Protein AF-A0AAJ1CXL2-F1 (afdb_monomer_lite)

Secondary structure (DSSP, 8-state):
--------EEEEEEEE-SSEEEEEEEETTEEEEEEEEETTT--EEEEETTEEEEEESSHHHHHHHHHHHHHT--GGGB-----S-TT--S------B----

Radius of gyration: 13.34 Å; chains: 1; bounding box: 28×26×40 Å

Sequence (101 aa):
MCLNFAVGIKPSCVFYSDEQRIDCISAAGEIIGYISINKIDDSATAFNSAGRISNEHCPTCALRTLFAWRTNLDVDAVQIASDENPAAVVMSAIISAAVRH

Structure (mmCIF, N/CA/C/O backbone):
data_AF-A0AAJ1CXL2-F1
#
_entry.id   AF-A0AAJ1CXL2-F1
#
loop_
_atom_site.group_PDB
_atom_site.id
_atom_site.type_symbol
_atom_site.label_atom_id
_atom_site.label_alt_id
_atom_site.label_comp_id
_atom_site.label_asym_id
_atom_site.label_entity_id
_atom_site.label_seq_id
_atom_site.pdbx_PDB_ins_code
_atom_site.Cartn_x
_atom_site.Cartn_y
_atom_site.Cartn_z
_atom_site.occupancy
_atom_site.B_iso_or_equiv
_atom_site.auth_seq_id
_atom_site.auth_comp_id
_atom_site.auth_asym_id
_atom_site.auth_atom_id
_atom_site.pdbx_PDB_model_num
ATOM 1 N N . MET A 1 1 ? -14.367 -14.746 20.645 1.00 38.53 1 MET A N 1
ATOM 2 C CA . MET A 1 1 ? -15.271 -14.423 19.519 1.00 38.53 1 MET A CA 1
ATOM 3 C C . MET A 1 1 ? -14.458 -13.585 18.544 1.00 38.53 1 MET A C 1
ATOM 5 O O . MET A 1 1 ? -13.932 -12.575 18.980 1.00 38.53 1 MET A O 1
ATOM 9 N N . CYS A 1 2 ? -14.233 -14.042 17.308 1.00 42.06 2 CYS A N 1
ATOM 10 C CA . CYS A 1 2 ? -13.495 -13.262 16.303 1.00 42.06 2 CYS A CA 1
ATOM 11 C C . CYS A 1 2 ? -14.503 -12.410 15.530 1.00 42.06 2 CYS A C 1
ATOM 13 O O . CYS A 1 2 ? -15.459 -12.956 14.980 1.00 42.06 2 CYS A O 1
ATOM 15 N N . LEU A 1 3 ? -14.327 -11.092 15.534 1.00 43.28 3 LEU A N 1
ATOM 16 C CA . LEU A 1 3 ? -15.123 -10.190 14.713 1.00 43.28 3 LEU A CA 1
ATOM 17 C C . LEU A 1 3 ? -14.416 -10.025 13.366 1.00 43.28 3 LEU A C 1
ATOM 19 O O . LEU A 1 3 ? -13.328 -9.466 13.309 1.00 43.28 3 LEU A O 1
ATOM 23 N N . ASN A 1 4 ? -15.028 -10.523 12.294 1.00 51.41 4 ASN A N 1
ATOM 24 C CA . ASN A 1 4 ? -14.518 -10.347 10.937 1.00 51.41 4 ASN A CA 1
ATOM 25 C C . ASN A 1 4 ? -15.253 -9.166 10.293 1.00 51.41 4 ASN A C 1
ATOM 27 O O . ASN A 1 4 ? -16.471 -9.223 10.127 1.00 51.41 4 ASN A O 1
ATOM 31 N N . PHE A 1 5 ? -14.528 -8.107 9.932 1.00 56.84 5 PHE A N 1
ATOM 32 C CA . PHE A 1 5 ? -15.090 -6.938 9.255 1.00 56.84 5 PHE A CA 1
ATOM 33 C C . PHE A 1 5 ? -14.413 -6.744 7.905 1.00 56.84 5 PHE A C 1
ATOM 35 O O . PHE A 1 5 ? -13.242 -6.397 7.852 1.00 56.84 5 PHE A O 1
ATOM 42 N N . ALA A 1 6 ? -15.160 -6.917 6.818 1.00 61.66 6 ALA A N 1
ATOM 43 C CA . ALA A 1 6 ? -14.662 -6.629 5.481 1.00 61.66 6 ALA A CA 1
ATOM 44 C C . ALA A 1 6 ? -14.614 -5.111 5.246 1.00 61.66 6 ALA A C 1
ATOM 46 O O . ALA A 1 6 ? -15.632 -4.429 5.375 1.00 61.66 6 ALA A O 1
ATOM 47 N N . VAL A 1 7 ? -13.449 -4.587 4.862 1.00 65.56 7 VAL A N 1
ATOM 48 C CA . VAL A 1 7 ? -13.278 -3.180 4.476 1.00 65.56 7 VAL A CA 1
ATOM 49 C C . VAL A 1 7 ? -12.925 -3.114 2.999 1.00 65.56 7 VAL A C 1
ATOM 51 O O . VAL A 1 7 ? -11.904 -3.645 2.588 1.00 65.56 7 VAL A O 1
ATOM 54 N N . GLY A 1 8 ? -13.758 -2.450 2.197 1.00 67.94 8 GLY A N 1
ATOM 55 C CA . GLY A 1 8 ? -13.451 -2.212 0.789 1.00 67.94 8 GLY A CA 1
ATOM 56 C C . GLY A 1 8 ? -12.301 -1.218 0.645 1.00 67.94 8 GLY A C 1
ATOM 57 O O . GLY A 1 8 ? -12.405 -0.079 1.109 1.00 67.94 8 GLY A O 1
ATOM 58 N N . ILE A 1 9 ? -11.224 -1.645 -0.010 1.00 72.25 9 ILE A N 1
ATOM 59 C CA . ILE A 1 9 ? -10.091 -0.786 -0.347 1.00 72.25 9 ILE A CA 1
ATOM 60 C C . ILE A 1 9 ? -10.226 -0.308 -1.788 1.00 72.25 9 ILE A C 1
ATOM 62 O O . ILE A 1 9 ? -10.484 -1.096 -2.696 1.00 72.25 9 ILE A O 1
ATOM 66 N N . LYS A 1 10 ? -10.035 0.996 -2.000 1.00 77.00 10 LYS A N 1
ATOM 67 C CA . LYS A 1 10 ? -10.024 1.600 -3.331 1.00 77.00 10 LYS A CA 1
ATOM 68 C C . LYS A 1 10 ? -8.654 2.225 -3.610 1.00 77.00 10 LYS A C 1
ATOM 70 O O . LYS A 1 10 ? -8.396 3.331 -3.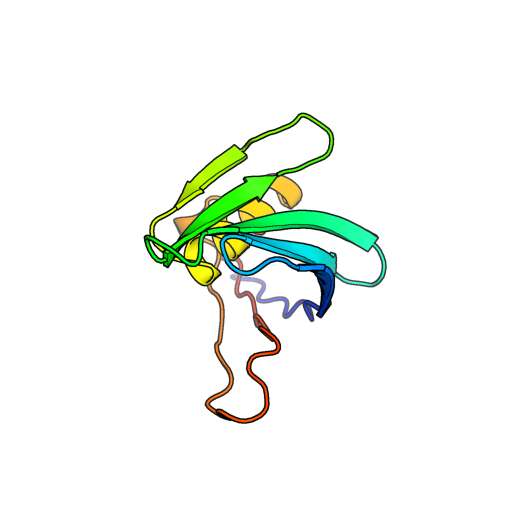120 1.00 77.00 10 LYS A O 1
ATOM 75 N N . PRO A 1 11 ? -7.781 1.539 -4.371 1.00 80.69 11 PRO A N 1
ATOM 76 C CA . PRO A 1 11 ? -6.552 2.135 -4.873 1.00 80.69 11 PRO A CA 1
ATOM 77 C C . PRO A 1 11 ? -6.862 3.138 -5.992 1.00 80.69 11 PRO A C 1
ATOM 79 O O . PRO A 1 11 ? -7.687 2.878 -6.870 1.00 80.69 11 PRO A O 1
ATOM 82 N N . SER A 1 12 ? -6.187 4.284 -5.974 1.00 84.81 12 SER A N 1
ATOM 83 C CA . SER A 1 12 ? -6.232 5.294 -7.032 1.00 84.81 12 SER A CA 1
ATOM 84 C C . SER A 1 12 ? -4.815 5.721 -7.382 1.00 84.81 12 SER A C 1
ATOM 86 O O . SER A 1 12 ? -4.111 6.263 -6.534 1.00 84.81 12 SER A O 1
ATOM 88 N N . CYS A 1 13 ? -4.405 5.519 -8.631 1.00 87.31 13 CYS A N 1
ATOM 89 C CA . CYS A 1 13 ? -3.087 5.936 -9.097 1.00 87.31 13 CYS A CA 1
ATOM 90 C C . CYS A 1 13 ? -2.967 7.465 -9.041 1.00 87.31 13 CYS A C 1
ATOM 92 O O . CYS A 1 13 ? -3.781 8.173 -9.633 1.00 87.31 13 CYS A O 1
ATOM 94 N N . VAL A 1 14 ? -1.960 7.969 -8.328 1.00 91.31 14 VAL A N 1
ATOM 95 C CA . VAL A 1 14 ? -1.660 9.408 -8.200 1.00 91.31 14 VAL A CA 1
ATOM 96 C C . VAL A 1 14 ? -0.362 9.797 -8.900 1.00 91.31 14 VAL A C 1
ATOM 98 O O . VAL A 1 14 ? -0.169 10.963 -9.229 1.00 91.31 14 VAL A O 1
ATOM 101 N N . PHE A 1 15 ? 0.511 8.826 -9.163 1.00 89.94 15 PHE A N 1
ATOM 102 C CA . PHE A 1 15 ? 1.727 9.022 -9.939 1.00 89.94 15 PHE A CA 1
ATOM 103 C C . PHE A 1 15 ? 2.030 7.779 -10.771 1.00 89.94 15 PHE A C 1
ATOM 105 O O . PHE A 1 15 ? 1.883 6.654 -10.289 1.00 89.94 15 PHE A O 1
ATOM 112 N N . TYR A 1 16 ? 2.479 7.988 -12.005 1.00 90.75 16 TYR A N 1
ATOM 113 C CA . TYR A 1 16 ? 2.868 6.917 -12.909 1.00 90.75 16 TYR A CA 1
ATOM 114 C C . TYR A 1 16 ? 4.032 7.370 -13.792 1.00 90.75 16 TYR A C 1
ATOM 116 O O . TYR A 1 16 ? 3.935 8.381 -14.483 1.00 90.75 16 TYR A O 1
ATOM 124 N N . SER A 1 17 ? 5.103 6.587 -13.792 1.00 89.69 17 SER A N 1
ATOM 125 C CA . SER A 1 17 ? 6.241 6.664 -14.706 1.00 89.69 17 SER A CA 1
ATOM 126 C C . SER A 1 17 ? 6.627 5.256 -15.166 1.00 89.69 17 SER A C 1
ATOM 128 O O . SER A 1 17 ? 6.045 4.266 -14.713 1.00 89.69 17 SER A O 1
ATOM 130 N N . ASP A 1 18 ? 7.611 5.145 -16.055 1.00 87.88 18 ASP A N 1
ATOM 131 C CA . ASP A 1 18 ? 8.113 3.846 -16.522 1.00 87.88 18 ASP A CA 1
ATOM 132 C C . ASP A 1 18 ? 8.770 3.032 -15.398 1.00 87.88 18 ASP A C 1
ATOM 134 O O . ASP A 1 18 ? 8.700 1.807 -15.396 1.00 87.88 18 ASP A O 1
ATOM 138 N N . GLU A 1 19 ? 9.320 3.710 -14.392 1.00 89.75 19 GLU A N 1
ATOM 139 C CA . GLU A 1 19 ? 10.043 3.085 -13.280 1.00 89.75 19 GLU A CA 1
ATOM 140 C C . GLU A 1 19 ? 9.175 2.916 -12.029 1.00 89.75 19 GLU A C 1
ATOM 142 O O . GLU A 1 19 ? 9.411 2.023 -11.220 1.00 89.75 19 GLU A O 1
ATOM 147 N N . GLN A 1 20 ? 8.157 3.760 -11.843 1.00 89.62 20 GLN A N 1
ATOM 148 C CA .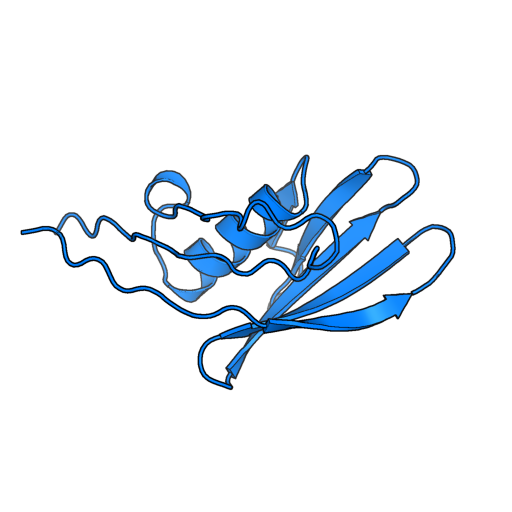 GLN A 1 20 ? 7.457 3.859 -10.567 1.00 89.62 20 GLN A CA 1
ATOM 149 C C . GLN A 1 20 ? 5.964 4.136 -10.746 1.00 89.62 20 GLN A C 1
ATOM 151 O O . GLN A 1 20 ? 5.527 4.879 -11.622 1.00 89.62 20 GLN A O 1
ATOM 156 N N . ARG A 1 21 ? 5.151 3.554 -9.869 1.00 89.62 21 ARG A N 1
ATOM 157 C CA . ARG A 1 21 ? 3.730 3.871 -9.714 1.00 89.62 21 ARG A CA 1
ATOM 158 C C . ARG A 1 21 ? 3.449 4.167 -8.250 1.00 89.62 21 ARG A C 1
ATOM 160 O O . ARG A 1 21 ? 3.944 3.455 -7.389 1.00 89.62 21 ARG A O 1
ATOM 167 N N . ILE A 1 22 ? 2.647 5.183 -7.960 1.00 89.88 22 ILE A N 1
ATOM 168 C CA . ILE A 1 22 ? 2.178 5.452 -6.598 1.00 89.88 22 ILE A CA 1
ATOM 169 C C . ILE A 1 22 ? 0.659 5.417 -6.600 1.00 89.88 22 ILE A C 1
ATOM 171 O O . ILE A 1 22 ? 0.014 6.175 -7.328 1.00 89.88 22 ILE A O 1
ATOM 175 N N . ASP A 1 23 ? 0.098 4.552 -5.764 1.00 89.31 23 ASP A N 1
ATOM 176 C CA . ASP A 1 23 ? -1.334 4.438 -5.534 1.00 89.31 23 ASP A CA 1
ATOM 177 C C . ASP A 1 23 ? -1.695 5.044 -4.175 1.00 89.31 23 ASP A C 1
ATOM 179 O O . ASP A 1 23 ? -1.124 4.698 -3.142 1.00 89.31 23 ASP A O 1
ATOM 183 N N . CYS A 1 24 ? -2.670 5.947 -4.171 1.00 88.81 24 CYS A N 1
ATOM 184 C CA . CYS A 1 24 ? -3.365 6.387 -2.970 1.00 88.81 24 CYS A CA 1
ATOM 185 C C . CYS A 1 24 ? -4.366 5.312 -2.554 1.00 88.81 24 CYS A C 1
ATOM 187 O O . CYS A 1 24 ? -5.178 4.863 -3.367 1.00 88.81 24 CYS A O 1
ATOM 189 N N . ILE A 1 25 ? -4.309 4.903 -1.292 1.00 88.38 25 ILE A N 1
ATOM 190 C CA . ILE A 1 25 ? -5.161 3.863 -0.733 1.00 88.38 25 ILE A CA 1
ATOM 191 C C . ILE A 1 25 ? -6.208 4.517 0.159 1.00 88.38 25 ILE A C 1
ATOM 193 O O . ILE A 1 25 ? -5.884 5.177 1.150 1.00 88.38 25 ILE A O 1
ATOM 197 N N . SER A 1 26 ? -7.475 4.293 -0.186 1.00 84.44 26 SER A N 1
ATOM 198 C CA . SER A 1 26 ? -8.614 4.741 0.610 1.00 84.44 26 SER A CA 1
ATOM 199 C C . SER A 1 26 ? -9.438 3.569 1.133 1.00 84.44 26 SER A C 1
ATOM 201 O O . SER A 1 26 ? -9.625 2.568 0.437 1.00 84.44 26 SER A O 1
ATOM 203 N N . ALA A 1 27 ? -9.930 3.708 2.360 1.00 81.75 27 ALA A N 1
ATOM 204 C CA . ALA A 1 27 ? -10.807 2.763 3.034 1.00 81.75 27 ALA A CA 1
ATOM 205 C C . ALA A 1 27 ? -11.975 3.540 3.651 1.00 81.75 27 ALA A C 1
ATOM 207 O O . ALA A 1 27 ? -11.763 4.547 4.320 1.00 81.75 27 ALA A O 1
ATOM 208 N N . ALA A 1 28 ? -13.212 3.106 3.388 1.00 78.62 28 ALA A N 1
ATOM 209 C CA . ALA A 1 28 ? -14.432 3.776 3.865 1.00 78.62 28 ALA A CA 1
ATOM 210 C C . ALA A 1 28 ? -14.508 5.295 3.557 1.00 78.62 28 ALA A C 1
ATOM 212 O O . ALA A 1 28 ? -15.131 6.054 4.292 1.00 78.62 28 ALA A O 1
ATOM 213 N N . GLY A 1 29 ? -13.886 5.744 2.460 1.00 78.88 29 GLY A N 1
ATOM 214 C CA . GLY A 1 29 ? -13.856 7.156 2.054 1.00 78.88 29 GLY A CA 1
ATOM 215 C C . GLY A 1 29 ? -12.723 7.984 2.670 1.00 78.88 29 GLY A C 1
ATOM 216 O O . GLY A 1 29 ? -12.528 9.125 2.259 1.00 78.88 29 GLY A O 1
ATOM 217 N N . GLU A 1 30 ? -11.934 7.416 3.583 1.00 83.75 30 GLU A N 1
ATOM 218 C CA . GLU A 1 30 ? -10.749 8.062 4.149 1.00 83.75 30 GLU A CA 1
ATOM 219 C C . GLU A 1 30 ? -9.472 7.561 3.477 1.00 83.75 30 GLU A C 1
ATOM 221 O O . GLU A 1 30 ? -9.317 6.367 3.214 1.00 83.75 30 GLU A O 1
ATOM 226 N N . ILE A 1 31 ? -8.524 8.466 3.230 1.00 88.44 31 ILE A N 1
ATOM 227 C CA . ILE A 1 31 ? -7.179 8.089 2.787 1.00 88.44 31 ILE A CA 1
ATOM 228 C C . ILE A 1 31 ? -6.435 7.510 3.987 1.00 88.44 31 ILE A C 1
ATOM 230 O O . ILE A 1 31 ? -6.240 8.192 4.993 1.00 88.44 31 ILE A O 1
ATOM 234 N N . ILE A 1 32 ? -5.997 6.259 3.870 1.00 88.00 32 ILE A N 1
ATOM 235 C CA . ILE A 1 32 ? -5.224 5.586 4.920 1.00 88.00 32 ILE A CA 1
ATOM 236 C C . ILE A 1 32 ? -3.718 5.648 4.659 1.00 88.00 32 ILE A C 1
ATOM 238 O O . ILE A 1 32 ? -2.934 5.530 5.598 1.00 88.00 32 ILE A O 1
ATOM 242 N N . GLY A 1 33 ? -3.317 5.888 3.408 1.00 90.88 33 GLY A N 1
ATOM 243 C CA . GLY A 1 33 ? -1.935 6.141 3.019 1.00 90.88 33 GLY A CA 1
ATOM 244 C C . GLY A 1 33 ? -1.691 5.895 1.537 1.00 90.88 33 GLY A C 1
ATOM 245 O O . GLY A 1 33 ? -2.611 5.969 0.723 1.00 90.88 33 GLY A O 1
ATOM 246 N N . TYR A 1 34 ? -0.441 5.605 1.196 1.00 91.00 34 TYR A N 1
ATOM 247 C CA . TYR A 1 34 ? 0.016 5.434 -0.179 1.00 91.00 34 TYR A CA 1
ATOM 248 C C . TYR A 1 34 ? 0.906 4.203 -0.304 1.00 91.00 34 TYR A C 1
ATOM 250 O O . TYR A 1 34 ? 1.602 3.829 0.640 1.00 91.00 34 TYR A O 1
ATOM 258 N N . ILE A 1 35 ? 0.916 3.598 -1.486 1.00 91.31 35 ILE A N 1
ATOM 259 C CA . ILE A 1 35 ? 1.833 2.518 -1.843 1.00 91.31 35 ILE A CA 1
ATOM 260 C C . ILE A 1 35 ? 2.616 2.965 -3.069 1.00 91.31 35 ILE A C 1
ATOM 262 O O . ILE A 1 35 ? 2.026 3.243 -4.110 1.00 91.31 35 ILE A O 1
ATOM 266 N N . SER A 1 36 ? 3.939 3.030 -2.950 1.00 90.50 36 SER A N 1
ATOM 267 C CA . SER A 1 36 ? 4.820 3.097 -4.116 1.00 90.50 36 SER A CA 1
ATOM 268 C C . SER A 1 36 ? 5.114 1.686 -4.585 1.00 90.50 36 SER A C 1
ATOM 270 O O . SER A 1 36 ? 5.455 0.840 -3.771 1.00 90.50 36 SER A O 1
ATOM 272 N N . ILE A 1 37 ? 5.058 1.465 -5.886 1.00 89.06 37 ILE A N 1
ATOM 273 C CA . ILE A 1 37 ? 5.422 0.231 -6.567 1.00 89.06 37 ILE A CA 1
ATOM 274 C C . ILE A 1 37 ? 6.559 0.594 -7.517 1.00 89.06 37 ILE A C 1
ATOM 276 O O . ILE A 1 37 ? 6.375 1.417 -8.419 1.00 89.06 37 ILE A O 1
ATOM 280 N N . ASN A 1 38 ? 7.736 0.032 -7.280 1.00 87.94 38 ASN A N 1
ATOM 281 C CA . ASN A 1 38 ? 8.858 0.113 -8.199 1.00 87.94 38 ASN A CA 1
ATOM 282 C C . ASN A 1 38 ? 8.689 -0.989 -9.247 1.00 87.94 38 ASN A C 1
ATOM 284 O O . ASN A 1 38 ? 8.543 -2.155 -8.905 1.00 87.94 38 ASN A O 1
ATOM 288 N N . LYS A 1 39 ? 8.667 -0.615 -10.524 1.00 82.88 39 LYS A N 1
ATOM 289 C CA . LYS A 1 39 ? 8.461 -1.541 -11.646 1.00 82.88 39 LYS A CA 1
ATOM 290 C C . LYS A 1 39 ? 9.755 -2.188 -12.133 1.00 82.88 39 LYS A C 1
ATOM 292 O O . LYS A 1 39 ? 9.703 -3.097 -12.951 1.00 82.88 39 LYS A O 1
ATOM 297 N N . ILE A 1 40 ? 10.907 -1.687 -11.690 1.00 86.25 40 ILE A N 1
ATOM 298 C CA . ILE A 1 40 ? 12.216 -2.227 -12.072 1.00 86.25 40 ILE A CA 1
ATOM 299 C C . ILE A 1 40 ? 12.503 -3.511 -11.291 1.00 86.25 40 ILE A C 1
ATOM 301 O O . ILE A 1 40 ? 13.039 -4.465 -11.849 1.00 86.25 40 ILE A O 1
ATOM 305 N N . ASP A 1 41 ? 12.165 -3.524 -10.002 1.00 84.62 41 ASP A N 1
ATOM 306 C CA . ASP A 1 41 ? 12.461 -4.625 -9.079 1.00 84.62 41 ASP A CA 1
ATOM 307 C C . ASP A 1 41 ? 11.207 -5.237 -8.430 1.00 84.62 41 ASP A C 1
ATOM 309 O O . ASP A 1 41 ? 11.331 -6.057 -7.521 1.00 84.62 41 ASP A O 1
ATOM 313 N N . ASP A 1 42 ? 10.015 -4.832 -8.883 1.00 79.06 42 ASP A N 1
ATOM 314 C CA . ASP A 1 42 ? 8.698 -5.220 -8.356 1.00 79.06 42 ASP A CA 1
ATOM 315 C C . ASP A 1 42 ? 8.519 -5.005 -6.838 1.00 79.06 42 ASP A C 1
ATOM 317 O O . ASP A 1 42 ? 7.588 -5.534 -6.219 1.00 79.06 42 ASP A O 1
ATOM 321 N N . SER A 1 43 ? 9.376 -4.189 -6.214 1.00 84.94 43 SER A N 1
ATOM 322 C CA . SER A 1 43 ? 9.265 -3.865 -4.795 1.00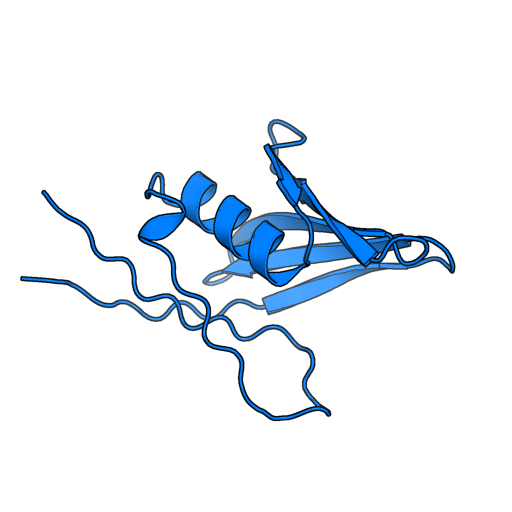 84.94 43 SER A CA 1
ATOM 323 C C . SER A 1 43 ? 8.130 -2.881 -4.529 1.00 84.94 43 SER A C 1
ATOM 325 O O . SER A 1 43 ? 7.760 -2.050 -5.366 1.00 84.94 43 SER A O 1
ATOM 327 N N . ALA A 1 44 ? 7.565 -2.954 -3.325 1.00 88.31 44 ALA A N 1
ATOM 328 C CA . ALA A 1 44 ? 6.525 -2.039 -2.895 1.00 88.31 44 ALA A CA 1
ATOM 329 C C . ALA A 1 44 ? 6.848 -1.422 -1.537 1.00 88.31 44 ALA A C 1
ATOM 331 O O . ALA A 1 44 ? 7.346 -2.080 -0.630 1.00 88.31 44 ALA A O 1
ATOM 332 N N . THR A 1 45 ? 6.509 -0.152 -1.370 1.00 90.00 45 THR A N 1
ATOM 333 C CA . THR A 1 45 ? 6.783 0.604 -0.149 1.00 90.00 45 THR A CA 1
ATOM 334 C C . THR A 1 45 ? 5.503 1.262 0.328 1.00 90.00 45 THR A C 1
ATOM 336 O O . THR A 1 45 ? 4.851 1.979 -0.433 1.00 90.00 45 THR A O 1
ATOM 339 N N . ALA A 1 46 ? 5.151 1.035 1.592 1.00 90.50 46 ALA A N 1
ATOM 340 C CA . ALA A 1 46 ? 3.993 1.653 2.228 1.00 90.50 46 ALA A CA 1
ATOM 341 C C . ALA A 1 46 ? 4.366 2.996 2.875 1.00 90.50 46 ALA A C 1
ATOM 343 O O . ALA A 1 46 ? 5.392 3.111 3.552 1.00 90.50 46 ALA A O 1
ATOM 344 N N . PHE A 1 47 ? 3.506 3.999 2.704 1.00 91.75 47 PHE A N 1
ATOM 345 C CA . PHE A 1 47 ? 3.665 5.343 3.258 1.00 91.75 47 PHE A CA 1
ATOM 346 C C . PHE A 1 47 ? 2.389 5.811 3.954 1.00 91.75 47 PHE A C 1
ATOM 348 O O . PHE A 1 47 ? 1.277 5.541 3.501 1.00 91.75 47 PHE A O 1
ATOM 355 N N . ASN A 1 48 ? 2.559 6.598 5.010 1.00 87.56 48 ASN A N 1
ATOM 356 C CA . ASN A 1 48 ? 1.505 7.357 5.675 1.00 87.56 48 ASN A CA 1
ATOM 357 C C . ASN A 1 48 ? 1.911 8.838 5.792 1.00 87.56 48 ASN A C 1
ATOM 359 O O . ASN A 1 48 ? 2.930 9.270 5.254 1.00 87.56 48 ASN A O 1
ATOM 363 N N . SER A 1 49 ? 1.118 9.629 6.515 1.00 81.69 49 SER A N 1
ATOM 364 C CA . SER A 1 49 ? 1.409 11.044 6.781 1.00 81.69 49 SER A CA 1
ATOM 365 C C . SER A 1 49 ? 2.684 11.284 7.601 1.00 81.69 49 SER A C 1
ATOM 367 O O . SER A 1 49 ? 3.244 12.374 7.531 1.00 81.69 49 SER A O 1
ATOM 369 N N . ALA A 1 50 ? 3.155 10.289 8.357 1.00 84.25 50 ALA A N 1
ATOM 370 C CA . ALA A 1 50 ? 4.413 10.332 9.101 1.00 84.25 50 ALA A CA 1
ATOM 371 C C . ALA A 1 50 ? 5.629 9.897 8.258 1.00 84.25 50 ALA A C 1
ATOM 373 O O . ALA A 1 50 ? 6.764 10.006 8.719 1.00 84.25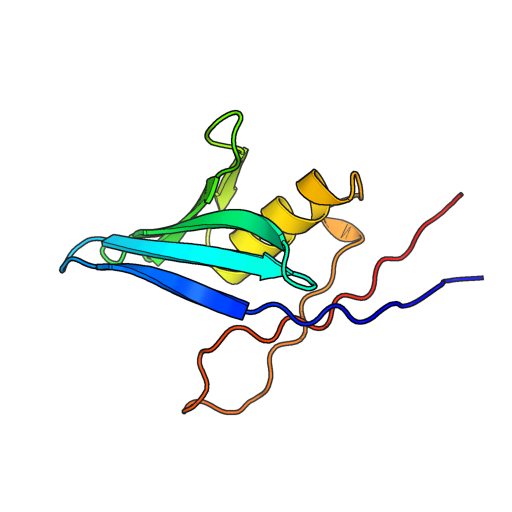 50 ALA A O 1
ATOM 374 N N . GLY A 1 51 ? 5.410 9.434 7.023 1.00 85.50 51 GLY A N 1
ATOM 375 C CA . GLY A 1 51 ? 6.452 9.019 6.093 1.00 85.50 51 GLY A CA 1
ATOM 376 C C . GLY A 1 51 ? 6.403 7.529 5.765 1.00 85.50 51 GLY A C 1
ATOM 377 O O . GLY A 1 51 ? 5.342 6.913 5.675 1.00 85.50 51 GLY A O 1
ATOM 378 N N . ARG A 1 52 ? 7.576 6.952 5.503 1.00 87.12 52 ARG A N 1
ATOM 379 C CA . ARG A 1 52 ? 7.731 5.552 5.092 1.00 87.12 52 ARG A CA 1
ATOM 380 C C . ARG A 1 52 ? 7.492 4.606 6.272 1.00 87.12 52 ARG A C 1
ATOM 382 O O . ARG A 1 52 ? 8.079 4.801 7.331 1.00 87.12 52 ARG A O 1
ATOM 389 N N . ILE A 1 53 ? 6.684 3.567 6.056 1.00 84.44 53 ILE A N 1
ATOM 390 C CA . ILE A 1 53 ? 6.380 2.533 7.056 1.00 84.44 53 ILE A CA 1
ATOM 391 C C . ILE A 1 53 ? 7.355 1.359 6.919 1.00 84.44 53 ILE A C 1
ATOM 393 O O . ILE A 1 53 ? 8.089 1.053 7.853 1.00 84.44 53 ILE A O 1
ATOM 397 N N . SER A 1 54 ? 7.392 0.719 5.746 1.00 80.00 54 SER A N 1
ATOM 398 C CA . SER A 1 54 ? 8.232 -0.456 5.477 1.00 80.00 54 SER A CA 1
ATOM 399 C C . SER A 1 54 ? 8.532 -0.612 3.982 1.00 80.00 54 SER A C 1
ATOM 401 O O . SER A 1 54 ? 7.834 -0.044 3.139 1.00 80.00 54 SER A O 1
ATOM 403 N N . ASN A 1 55 ? 9.589 -1.373 3.667 1.00 77.00 55 ASN A N 1
ATOM 404 C CA . ASN A 1 55 ? 9.783 -1.950 2.334 1.00 77.00 55 ASN A CA 1
ATOM 405 C C . ASN A 1 55 ? 9.248 -3.368 2.340 1.00 77.00 55 ASN A C 1
ATOM 407 O O . ASN A 1 55 ? 9.586 -4.151 3.224 1.00 77.00 55 ASN A O 1
ATOM 411 N N . GLU A 1 56 ? 8.485 -3.690 1.316 1.00 80.94 56 GLU A N 1
ATOM 412 C CA . GLU A 1 56 ? 7.858 -4.979 1.149 1.00 80.94 56 GLU A CA 1
ATOM 413 C C . GLU A 1 56 ? 8.187 -5.554 -0.226 1.00 80.94 56 GLU A C 1
ATOM 415 O O . GLU A 1 56 ? 8.413 -4.840 -1.203 1.00 80.94 56 GLU A O 1
ATOM 420 N N . HIS A 1 57 ? 8.177 -6.879 -0.305 1.00 78.81 57 HIS A N 1
ATOM 421 C CA . HIS A 1 57 ? 8.500 -7.614 -1.528 1.00 78.81 57 HIS A CA 1
ATOM 422 C C . HIS A 1 57 ? 7.350 -7.619 -2.544 1.00 78.81 57 HIS A C 1
ATOM 424 O O . HIS A 1 57 ? 7.510 -8.152 -3.635 1.00 78.81 57 HIS A O 1
ATOM 430 N N . CYS A 1 58 ? 6.168 -7.114 -2.168 1.00 80.56 58 CYS A N 1
ATOM 431 C CA . CYS A 1 58 ? 4.985 -7.157 -3.014 1.00 80.56 58 CYS A CA 1
ATOM 432 C C . CYS A 1 58 ? 3.966 -6.051 -2.664 1.00 80.56 58 CYS A C 1
ATOM 434 O O . CYS A 1 58 ? 3.852 -5.677 -1.491 1.00 80.56 58 CYS A O 1
ATOM 436 N N . PRO A 1 59 ? 3.154 -5.557 -3.620 1.00 81.12 59 PRO A N 1
ATOM 437 C CA . PRO A 1 59 ? 2.120 -4.549 -3.349 1.00 81.12 59 PRO A CA 1
ATOM 438 C C . PRO A 1 59 ? 1.095 -4.979 -2.292 1.00 81.12 59 PRO A C 1
ATOM 440 O O . PRO A 1 59 ? 0.699 -4.176 -1.448 1.00 81.12 59 PRO A O 1
ATOM 443 N N . THR A 1 60 ? 0.704 -6.256 -2.282 1.00 81.44 60 THR A N 1
ATOM 444 C CA . THR A 1 60 ? -0.213 -6.822 -1.278 1.00 81.44 60 THR A CA 1
ATOM 445 C C . THR A 1 60 ? 0.387 -6.767 0.127 1.00 81.44 60 THR A C 1
ATOM 447 O O . THR A 1 60 ? -0.293 -6.441 1.094 1.00 81.44 60 THR A O 1
ATOM 450 N N . CYS A 1 61 ? 1.685 -7.035 0.237 1.00 84.25 61 CYS A N 1
ATOM 451 C CA . CYS A 1 61 ? 2.449 -6.992 1.472 1.00 84.25 61 CYS A CA 1
ATOM 452 C C . CYS A 1 61 ? 2.477 -5.549 2.015 1.00 84.25 61 CYS A C 1
ATOM 454 O O . CYS A 1 61 ? 2.154 -5.318 3.179 1.00 84.25 61 CYS A O 1
ATOM 456 N N . ALA A 1 62 ? 2.729 -4.567 1.138 1.00 85.81 62 ALA A N 1
ATOM 457 C CA . ALA A 1 62 ? 2.669 -3.139 1.468 1.00 85.81 62 ALA A CA 1
ATOM 458 C C . ALA A 1 62 ? 1.270 -2.695 1.906 1.00 85.81 62 ALA A C 1
ATOM 460 O O . ALA A 1 62 ? 1.132 -1.951 2.877 1.00 85.81 62 ALA A O 1
ATOM 461 N N . LEU A 1 63 ? 0.225 -3.191 1.243 1.00 84.88 63 LEU A N 1
ATOM 462 C CA . LEU A 1 63 ? -1.155 -2.897 1.614 1.00 84.88 63 LEU A CA 1
ATOM 463 C C . LEU A 1 63 ? -1.511 -3.463 2.993 1.00 84.88 63 LEU A C 1
ATOM 465 O O . LEU A 1 63 ? -2.148 -2.777 3.796 1.00 84.88 63 LEU A O 1
ATOM 469 N N . ARG A 1 64 ? -1.051 -4.681 3.291 1.00 85.12 64 ARG A N 1
ATOM 470 C CA . ARG A 1 64 ? -1.246 -5.335 4.588 1.00 85.12 64 ARG A CA 1
ATOM 471 C C . ARG A 1 64 ? -0.581 -4.537 5.704 1.00 85.12 64 ARG A C 1
ATOM 473 O O . ARG A 1 64 ? -1.231 -4.239 6.704 1.00 85.12 64 ARG A O 1
ATOM 480 N N . THR A 1 65 ? 0.669 -4.126 5.499 1.00 87.56 65 THR A N 1
ATOM 481 C CA . THR A 1 65 ? 1.419 -3.317 6.466 1.00 87.56 65 THR A CA 1
ATOM 482 C C . THR A 1 65 ? 0.787 -1.941 6.676 1.00 87.56 65 THR A C 1
ATOM 484 O O . THR A 1 65 ? 0.644 -1.492 7.814 1.00 87.56 65 THR A O 1
ATOM 487 N N . LEU A 1 66 ? 0.329 -1.286 5.605 1.00 87.44 66 LEU A N 1
ATOM 488 C CA . LEU A 1 66 ? -0.365 -0.001 5.701 1.00 87.44 66 LEU A CA 1
ATOM 489 C C . LEU A 1 66 ? -1.653 -0.104 6.530 1.00 87.44 66 LEU A C 1
ATOM 491 O O . LEU A 1 66 ? -1.927 0.751 7.374 1.00 87.44 66 LEU A O 1
ATOM 495 N N . PHE A 1 67 ? -2.438 -1.157 6.305 1.00 83.62 67 PHE A N 1
ATOM 496 C CA . PHE A 1 67 ? -3.686 -1.364 7.028 1.00 83.62 67 PHE A CA 1
ATOM 497 C C . PHE A 1 67 ? -3.452 -1.735 8.495 1.00 83.62 67 PHE A C 1
ATOM 499 O O . PHE A 1 67 ? -4.104 -1.174 9.378 1.00 83.62 67 PHE A O 1
ATOM 506 N N . ALA A 1 68 ? -2.493 -2.624 8.763 1.00 85.19 68 ALA A N 1
ATOM 507 C CA . ALA A 1 68 ? -2.070 -2.989 10.112 1.00 85.19 68 ALA A CA 1
ATOM 508 C C . ALA A 1 68 ? -1.638 -1.751 10.909 1.00 85.19 68 ALA A C 1
ATOM 510 O O . ALA A 1 68 ? -2.129 -1.524 12.012 1.00 85.19 68 ALA A O 1
ATOM 511 N N . TRP A 1 69 ? -0.834 -0.872 10.298 1.00 87.38 69 TRP A N 1
ATOM 512 C CA . TRP A 1 69 ? -0.461 0.409 10.895 1.00 87.38 69 TRP A CA 1
ATOM 513 C C . TRP A 1 69 ? -1.682 1.292 11.189 1.00 87.38 69 TRP A C 1
ATOM 515 O O . TRP A 1 69 ? -1.839 1.778 12.308 1.00 87.38 69 TRP A O 1
ATOM 525 N N . ARG A 1 70 ? -2.581 1.483 10.212 1.00 85.69 70 ARG A N 1
ATOM 526 C CA . ARG A 1 70 ? -3.755 2.365 10.364 1.00 85.69 70 ARG A CA 1
ATOM 527 C C . ARG A 1 70 ? -4.721 1.893 11.454 1.00 85.69 70 ARG A C 1
ATOM 529 O O . ARG A 1 70 ? -5.389 2.729 12.069 1.00 85.69 70 ARG A O 1
ATOM 536 N N . THR A 1 71 ? -4.825 0.580 11.642 1.00 81.25 71 THR A N 1
ATOM 537 C CA . THR A 1 71 ? -5.739 -0.076 12.592 1.00 81.25 71 THR A CA 1
ATOM 538 C C . THR A 1 71 ? -5.071 -0.472 13.906 1.00 81.25 71 THR A C 1
ATOM 540 O O . THR A 1 71 ? -5.761 -0.919 14.820 1.00 81.25 71 THR A O 1
ATOM 543 N N . ASN A 1 72 ? -3.754 -0.275 14.020 1.00 82.94 72 ASN A N 1
ATOM 544 C CA . ASN A 1 72 ? -2.936 -0.739 15.137 1.00 82.94 72 ASN A CA 1
ATOM 545 C C . ASN A 1 72 ? -3.112 -2.245 15.418 1.00 82.94 72 ASN A C 1
ATOM 547 O O . ASN A 1 72 ? -3.146 -2.682 16.569 1.00 82.94 72 ASN A O 1
ATOM 551 N N . LEU A 1 73 ? -3.272 -3.024 14.347 1.00 81.81 73 LEU A N 1
ATOM 552 C CA . LEU A 1 73 ? -3.333 -4.479 14.386 1.00 81.81 73 LEU A CA 1
ATOM 553 C C . LEU A 1 73 ? -1.963 -5.068 14.075 1.00 81.81 73 LEU A C 1
ATOM 555 O O . LEU A 1 73 ? -1.128 -4.439 13.425 1.00 81.81 73 LEU A O 1
ATOM 559 N N . ASP A 1 74 ? -1.764 -6.312 14.495 1.00 78.62 74 ASP A N 1
ATOM 560 C CA . ASP A 1 74 ? -0.638 -7.101 14.014 1.00 78.62 74 ASP A CA 1
ATOM 561 C C . ASP A 1 74 ? -0.774 -7.319 12.496 1.00 78.62 74 ASP A C 1
ATOM 563 O O . ASP A 1 74 ? -1.862 -7.621 11.997 1.00 78.62 74 ASP A O 1
ATOM 567 N N . VAL A 1 75 ? 0.330 -7.181 11.763 1.00 80.19 75 VAL A N 1
ATOM 568 C CA . VAL A 1 75 ? 0.398 -7.443 10.319 1.00 80.19 75 VAL A CA 1
ATOM 569 C C . VAL A 1 75 ? -0.056 -8.871 10.009 1.00 80.19 75 VAL A C 1
ATOM 571 O O . VAL A 1 75 ? -0.732 -9.091 9.003 1.00 80.19 75 VAL A O 1
ATOM 574 N N . ASP A 1 76 ? 0.236 -9.828 10.891 1.00 78.25 76 ASP A N 1
ATOM 575 C CA . ASP A 1 76 ? -0.181 -11.225 10.733 1.00 78.25 76 ASP A CA 1
ATOM 576 C C . ASP A 1 76 ? -1.670 -11.446 11.026 1.00 78.25 76 ASP A C 1
ATOM 578 O O . ASP A 1 76 ? -2.258 -12.435 10.581 1.00 78.25 76 ASP A O 1
ATOM 582 N N . ALA A 1 77 ? -2.312 -10.508 11.727 1.00 71.75 77 ALA A N 1
ATOM 583 C CA . ALA A 1 77 ? -3.751 -10.522 11.939 1.00 71.75 77 ALA A CA 1
ATOM 584 C C . ALA A 1 77 ? -4.529 -9.961 10.741 1.00 71.75 77 ALA A C 1
ATOM 586 O O . ALA A 1 77 ? -5.748 -10.071 10.745 1.00 71.75 77 ALA A O 1
ATOM 587 N N . VAL A 1 78 ? -3.868 -9.376 9.734 1.00 73.12 78 VAL A N 1
ATOM 588 C CA . VAL A 1 78 ? -4.498 -8.778 8.548 1.00 73.12 78 VAL A CA 1
ATOM 589 C C . VAL A 1 78 ? -4.390 -9.745 7.368 1.00 73.12 78 VAL A C 1
ATOM 591 O O . VAL A 1 78 ? -3.307 -10.021 6.861 1.00 73.12 78 VAL A O 1
ATOM 594 N N . GLN A 1 79 ? -5.521 -10.241 6.875 1.00 71.25 79 GLN A N 1
ATOM 595 C CA . GLN A 1 79 ? -5.572 -10.975 5.604 1.00 71.25 79 GLN A CA 1
ATOM 596 C C . GLN A 1 79 ? -5.990 -10.046 4.469 1.00 71.25 79 GLN A C 1
ATOM 598 O O . GLN A 1 79 ? -6.700 -9.088 4.713 1.00 71.25 79 GLN A O 1
ATOM 603 N N . ILE A 1 80 ? -5.562 -10.300 3.238 1.00 70.69 80 ILE A N 1
ATOM 604 C CA . ILE A 1 80 ? -6.032 -9.570 2.057 1.00 70.69 80 ILE A CA 1
ATOM 605 C C . ILE A 1 80 ? -6.588 -10.610 1.098 1.00 70.69 80 ILE A C 1
ATOM 607 O O . ILE A 1 80 ? -5.823 -11.406 0.559 1.00 70.69 80 ILE A O 1
ATOM 611 N N . ALA A 1 81 ? -7.907 -10.640 0.909 1.00 65.31 81 ALA A N 1
ATOM 612 C CA . ALA A 1 81 ? -8.472 -11.423 -0.183 1.00 65.31 81 ALA A CA 1
ATOM 613 C C . ALA A 1 81 ? -8.100 -10.768 -1.517 1.00 65.31 81 ALA A C 1
ATOM 615 O O . ALA A 1 81 ? -8.156 -9.548 -1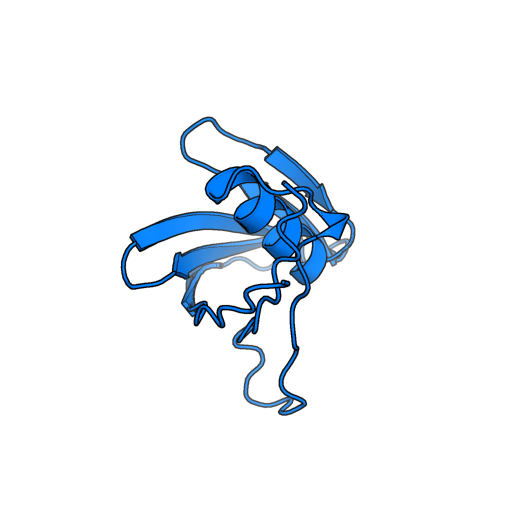.641 1.00 65.31 81 ALA A O 1
ATOM 616 N N . SER A 1 82 ? -7.718 -11.572 -2.501 1.00 55.34 82 SER A N 1
ATOM 617 C CA . SER A 1 82 ? -7.580 -11.140 -3.889 1.00 55.34 82 SER A CA 1
ATOM 618 C C . SER A 1 82 ? -8.747 -11.716 -4.682 1.00 55.34 82 SER A C 1
ATOM 620 O O . SER A 1 82 ? -8.901 -12.936 -4.706 1.00 55.34 82 SER A O 1
ATOM 622 N N . ASP A 1 83 ? -9.553 -10.877 -5.333 1.00 49.56 83 ASP A N 1
ATOM 623 C CA . ASP A 1 83 ? -10.501 -11.365 -6.337 1.00 49.56 83 ASP A CA 1
ATOM 624 C C . ASP A 1 83 ? -9.733 -11.911 -7.553 1.00 49.56 83 ASP A C 1
ATOM 626 O O . ASP A 1 83 ? -8.853 -11.245 -8.100 1.00 49.56 83 ASP A O 1
ATOM 630 N N . GLU A 1 84 ? -10.080 -13.119 -8.002 1.00 36.94 84 GLU A N 1
ATOM 631 C CA . GLU A 1 84 ? -9.445 -13.849 -9.115 1.00 36.94 84 GLU A CA 1
ATOM 632 C C . GLU A 1 84 ? -9.795 -13.282 -10.511 1.00 36.94 84 GLU A C 1
ATOM 634 O O . GLU A 1 84 ? -9.819 -14.013 -11.501 1.00 36.94 84 GLU A O 1
ATOM 639 N N . ASN A 1 85 ? -10.094 -11.982 -10.632 1.00 37.03 85 ASN A N 1
ATOM 640 C CA . ASN A 1 85 ? -10.426 -11.360 -11.913 1.00 37.03 85 ASN A CA 1
ATOM 641 C C . ASN A 1 85 ? -9.229 -10.556 -12.468 1.00 37.03 85 ASN A C 1
ATOM 643 O O . ASN A 1 85 ? -8.987 -9.430 -12.029 1.00 37.03 85 ASN A O 1
ATOM 647 N N . PRO A 1 86 ? -8.486 -11.082 -13.462 1.00 35.72 86 PRO A N 1
ATOM 648 C CA . PRO A 1 86 ? -7.251 -10.473 -13.967 1.00 35.72 86 PRO A CA 1
ATOM 649 C C . PRO A 1 86 ? -7.459 -9.139 -14.706 1.00 35.72 86 PRO A C 1
ATOM 651 O O . PRO A 1 86 ? -6.502 -8.395 -14.894 1.00 35.72 86 PRO A O 1
ATOM 654 N N . ALA A 1 87 ? -8.693 -8.794 -15.097 1.00 31.58 87 ALA A N 1
ATOM 655 C CA . ALA A 1 87 ? -9.020 -7.472 -15.648 1.00 31.58 87 ALA A CA 1
ATOM 656 C C . ALA A 1 87 ? -9.270 -6.410 -14.556 1.00 31.58 87 ALA A C 1
ATOM 658 O O . ALA A 1 87 ? -9.299 -5.214 -14.841 1.00 31.58 87 ALA A O 1
ATOM 659 N N . ALA A 1 88 ? -9.420 -6.843 -13.302 1.00 35.69 88 ALA A N 1
ATOM 660 C CA . ALA A 1 88 ? -9.643 -6.019 -12.126 1.00 35.69 88 ALA A CA 1
ATOM 661 C C . ALA A 1 88 ? -8.478 -6.179 -11.140 1.00 35.69 88 ALA A C 1
ATOM 663 O O . ALA A 1 88 ? -8.687 -6.462 -9.964 1.00 35.69 88 ALA A O 1
ATOM 664 N N . VAL A 1 89 ? -7.245 -5.903 -11.589 1.00 38.19 89 VAL A N 1
ATOM 665 C CA . VAL A 1 89 ? -6.078 -5.621 -10.714 1.00 38.19 89 VAL A CA 1
ATOM 666 C C . VAL A 1 89 ? -6.277 -4.277 -9.977 1.00 38.19 89 VAL A C 1
ATOM 668 O O . VAL A 1 89 ? -5.425 -3.394 -9.923 1.00 38.19 89 VAL A O 1
ATOM 671 N N . VAL A 1 90 ? -7.481 -4.086 -9.453 1.00 38.56 90 VAL A N 1
ATOM 672 C CA . VAL A 1 90 ? -7.900 -3.088 -8.492 1.00 38.56 90 VAL A CA 1
ATOM 673 C C . VAL A 1 90 ? -7.967 -3.890 -7.205 1.00 38.56 90 VAL A C 1
ATOM 675 O O . VAL A 1 90 ? -8.915 -4.637 -7.009 1.00 38.56 90 VAL A O 1
ATOM 678 N N . MET A 1 91 ? -6.909 -3.820 -6.393 1.00 45.94 91 MET A N 1
ATOM 679 C CA . MET A 1 91 ? -6.766 -4.589 -5.154 1.00 45.94 91 MET A CA 1
ATOM 680 C C . MET A 1 91 ? -7.979 -4.404 -4.221 1.00 45.94 91 MET A C 1
ATOM 682 O O . MET A 1 91 ? -8.000 -3.493 -3.394 1.00 45.94 91 MET A O 1
ATOM 686 N N . SER A 1 92 ? -8.985 -5.271 -4.350 1.00 37.47 92 SER A N 1
ATOM 687 C CA . SER A 1 92 ? -10.131 -5.394 -3.452 1.00 37.47 92 SER A CA 1
ATOM 688 C C . SER A 1 92 ? -9.735 -6.276 -2.272 1.00 37.47 92 SER A C 1
ATOM 690 O O . SER A 1 92 ? -10.039 -7.459 -2.220 1.00 37.47 92 SER A O 1
ATOM 692 N N . ALA A 1 93 ? -9.022 -5.710 -1.301 1.00 41.50 93 ALA A N 1
ATOM 693 C CA . ALA A 1 93 ? -8.643 -6.459 -0.109 1.00 41.50 93 ALA A CA 1
ATOM 694 C C . ALA A 1 93 ? -9.846 -6.683 0.818 1.00 41.50 93 ALA A C 1
ATOM 696 O O . ALA A 1 93 ? -10.272 -5.754 1.495 1.00 41.50 93 ALA A O 1
ATOM 697 N N . ILE A 1 94 ? -10.376 -7.908 0.907 1.00 41.22 94 ILE A N 1
ATOM 698 C CA . ILE A 1 94 ? -11.247 -8.284 2.037 1.00 41.22 94 ILE A CA 1
ATOM 699 C C . ILE A 1 94 ? -10.339 -8.639 3.209 1.00 41.22 94 ILE A C 1
ATOM 701 O O . ILE A 1 94 ? -9.584 -9.610 3.135 1.00 41.22 94 ILE A O 1
ATOM 705 N N . ILE A 1 95 ? -10.410 -7.844 4.276 1.00 45.62 95 ILE A N 1
ATOM 706 C CA . ILE A 1 95 ? -9.555 -7.999 5.450 1.00 45.62 95 ILE A CA 1
ATOM 707 C C . ILE A 1 95 ? -10.302 -8.682 6.587 1.00 45.62 95 ILE A C 1
ATOM 709 O O . ILE A 1 95 ? -11.291 -8.161 7.077 1.00 45.62 95 ILE A O 1
ATOM 713 N N . SER A 1 96 ? -9.824 -9.846 7.030 1.00 39.25 96 SER A N 1
ATOM 714 C CA . SER A 1 96 ? -10.257 -10.455 8.294 1.00 39.25 96 SER A CA 1
ATOM 715 C C . SER A 1 96 ? -9.220 -10.136 9.359 1.00 39.25 96 SER A C 1
ATOM 717 O O . SER A 1 96 ? -8.103 -10.630 9.270 1.00 39.25 96 SER A O 1
ATOM 719 N N . ALA A 1 97 ? -9.582 -9.289 10.322 1.00 39.22 97 ALA A N 1
ATOM 720 C CA . ALA A 1 97 ? -8.753 -8.928 11.464 1.00 39.22 97 ALA A CA 1
ATOM 721 C C . ALA A 1 97 ? -9.101 -9.796 12.679 1.00 39.22 97 ALA A C 1
ATOM 723 O O . ALA A 1 97 ? -10.146 -9.611 13.300 1.00 39.22 97 ALA A O 1
ATOM 724 N N . ALA A 1 98 ? -8.227 -10.730 13.056 1.00 35.53 98 ALA A N 1
ATOM 725 C CA . ALA A 1 98 ? -8.401 -11.492 14.292 1.00 35.53 98 ALA A CA 1
ATOM 726 C C . ALA A 1 98 ? -7.955 -10.651 15.502 1.00 35.53 98 ALA A C 1
ATOM 728 O O . ALA A 1 98 ? -6.813 -10.741 15.945 1.00 35.53 98 ALA A O 1
ATOM 729 N N . VAL A 1 99 ? -8.852 -9.828 16.054 1.00 34.12 99 VAL A N 1
ATOM 730 C CA . VAL A 1 99 ? -8.593 -9.112 17.315 1.00 34.12 99 VAL A CA 1
ATOM 731 C C . VAL A 1 99 ? -8.576 -10.131 18.460 1.00 34.12 99 VAL A C 1
ATOM 733 O O . VAL A 1 99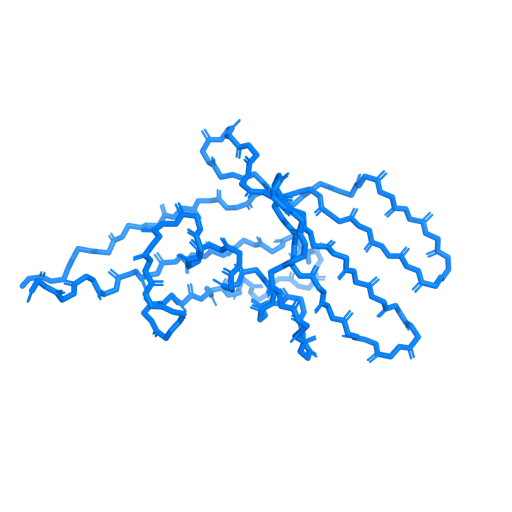 ? -9.621 -10.640 18.870 1.00 34.12 99 VAL A O 1
ATOM 736 N N . ARG A 1 100 ? -7.384 -10.469 18.964 1.00 31.69 100 ARG A N 1
ATOM 737 C CA . ARG A 1 100 ? -7.228 -11.162 20.250 1.00 31.69 100 ARG A CA 1
ATOM 738 C C . ARG A 1 100 ? -7.150 -10.088 21.339 1.00 31.69 100 ARG A C 1
ATOM 740 O O . ARG A 1 100 ? -6.234 -9.274 21.307 1.00 31.69 100 ARG A O 1
ATOM 747 N N . HIS A 1 101 ? -8.156 -10.059 22.214 1.00 34.44 101 HIS A N 1
ATOM 748 C CA . HIS A 1 101 ? -8.165 -9.242 23.433 1.00 34.44 101 HIS A CA 1
ATOM 749 C C . HIS A 1 101 ? -7.133 -9.743 24.441 1.00 34.44 101 HIS A C 1
ATOM 751 O O . HIS A 1 101 ? -6.985 -10.984 24.538 1.00 34.44 101 HIS A O 1
#

pLDDT: mean 72.82, std 19.62, range [31.58, 91.75]

Foldseek 3Di:
DFDFDFWWKFWDWPDDDPFKTKTFIDTPRDGLFIWIAGPVQRKIWTADPVGTQDIDNHRLLNVLSSVCVSVVADSVQWFFDADPDPVCPRRGGGTRGGDDD

Organism: Pantoea ananas (NCBI:txid553)